Protein AF-A0A9D6IQI5-F1 (afdb_monomer)

Mean predicted aligned error: 9.7 Å

Sequence (77 aa):
MKQSEVEYILKDDPERVKEIRLNDGRRYRVRERERWMAGPYLVLLDERNDFTFIAYHNISAIRSLQRNGGRRSPRRQ

Solvent-accessible surface area (backbone atoms only — not comparable to full-atom values): 4918 Å² total; per-residue (Å²): 133,84,82,51,73,68,57,50,40,60,70,78,44,44,87,42,50,37,33,38,31,34,71,91,70,52,75,46,78,48,54,85,93,31,61,50,80,56,89,71,25,43,35,36,46,50,100,82,69,49,82,44,81,41,49,59,90,46,51,70,46,74,44,59,70,69,71,94,70,89,75,84,74,79,81,85,123

Foldseek 3Di:
DDDDPLNCCVPPPVQFFQWWAFPVGDIDGADPVQWDDDVQWIWGQDPVRDIDTDGSVRTPDGHTPPPPDDDPDDDDD

pLDDT: mean 74.01, std 12.47, range [44.69, 89.0]

Structure (mmCIF, N/CA/C/O backbone):
data_AF-A0A9D6IQI5-F1
#
_entry.id   AF-A0A9D6IQI5-F1
#
loop_
_atom_site.group_PDB
_atom_site.id
_atom_site.type_symbol
_atom_site.label_atom_id
_atom_site.label_alt_id
_atom_site.label_comp_id
_atom_site.label_asym_id
_atom_site.label_entity_id
_atom_site.label_seq_id
_atom_site.pdbx_PDB_ins_code
_atom_site.Cartn_x
_atom_site.Cartn_y
_atom_site.Cartn_z
_atom_site.occupancy
_atom_site.B_iso_or_equiv
_atom_site.auth_seq_id
_atom_site.auth_comp_id
_atom_site.auth_asym_id
_atom_site.auth_atom_id
_atom_site.pdbx_PDB_model_num
ATOM 1 N N . MET A 1 1 ? 11.953 4.201 -19.464 1.00 52.31 1 MET A N 1
ATOM 2 C CA . MET A 1 1 ? 10.830 4.529 -18.556 1.00 52.31 1 MET A CA 1
ATOM 3 C C . MET A 1 1 ? 11.407 4.755 -17.170 1.00 52.31 1 MET A C 1
ATOM 5 O O . MET A 1 1 ? 12.193 3.924 -16.737 1.00 52.31 1 MET A O 1
ATOM 9 N N . LYS A 1 2 ? 11.116 5.887 -16.518 1.00 56.00 2 LYS A N 1
ATOM 10 C CA . LYS A 1 2 ? 11.554 6.125 -15.134 1.00 56.00 2 LYS A CA 1
ATOM 11 C C . LYS A 1 2 ? 10.613 5.349 -14.212 1.00 56.00 2 LYS A C 1
ATOM 13 O O . LYS A 1 2 ? 9.413 5.599 -14.261 1.00 5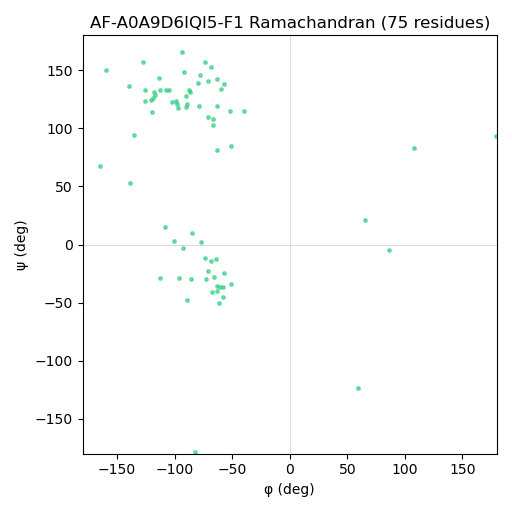6.00 2 LYS A O 1
ATOM 18 N N . GLN A 1 3 ? 11.139 4.409 -13.428 1.00 59.59 3 GLN A N 1
ATOM 19 C CA . GLN A 1 3 ? 10.37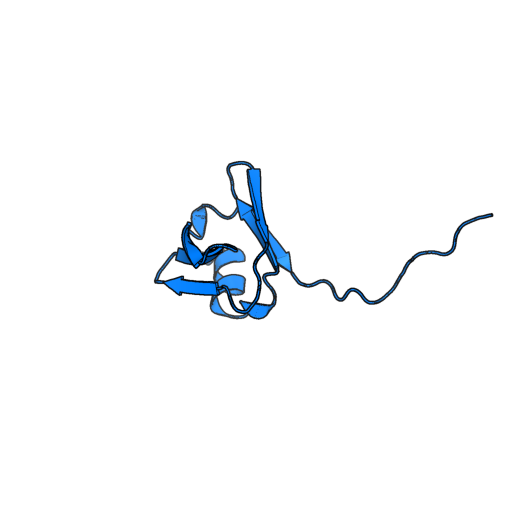1 3.832 -12.324 1.00 59.59 3 GLN A CA 1
ATOM 20 C C . GLN A 1 3 ? 9.984 4.958 -11.369 1.00 59.59 3 GLN A C 1
ATOM 22 O O . GLN A 1 3 ? 10.805 5.822 -11.049 1.00 59.59 3 GLN A O 1
ATOM 27 N N . SER A 1 4 ? 8.719 4.971 -10.966 1.00 73.25 4 SER A N 1
ATOM 28 C CA . SER A 1 4 ? 8.228 5.946 -9.996 1.00 73.25 4 SER A CA 1
ATOM 29 C C . SER A 1 4 ? 8.657 5.524 -8.590 1.00 73.25 4 SER A C 1
ATOM 31 O O . SER A 1 4 ? 8.690 4.334 -8.289 1.00 73.25 4 SER A O 1
ATOM 33 N N . GLU A 1 5 ? 8.949 6.483 -7.709 1.00 74.62 5 GLU A N 1
ATOM 34 C CA . GLU A 1 5 ? 9.328 6.233 -6.302 1.00 74.62 5 GLU A CA 1
ATOM 35 C C . GLU A 1 5 ? 8.327 5.306 -5.582 1.00 74.62 5 GLU A C 1
ATOM 37 O O . GLU A 1 5 ? 8.710 4.443 -4.797 1.00 74.62 5 GLU A O 1
ATOM 42 N N . VAL A 1 6 ? 7.043 5.421 -5.936 1.00 75.62 6 VAL A N 1
ATOM 43 C CA . VAL A 1 6 ? 5.954 4.546 -5.481 1.00 75.62 6 VAL A CA 1
ATOM 44 C C . VAL A 1 6 ? 6.203 3.076 -5.825 1.00 75.62 6 VAL A C 1
ATOM 46 O O . VAL A 1 6 ? 6.011 2.214 -4.974 1.00 75.62 6 VAL A O 1
ATOM 49 N N . GLU A 1 7 ? 6.631 2.776 -7.054 1.00 73.56 7 GLU A N 1
ATOM 50 C CA . GLU A 1 7 ? 6.894 1.396 -7.469 1.00 73.56 7 GLU A CA 1
ATOM 51 C C . GLU A 1 7 ? 8.087 0.803 -6.726 1.00 73.56 7 GLU A C 1
ATOM 53 O O . GLU A 1 7 ? 8.008 -0.350 -6.314 1.00 73.56 7 GLU A O 1
ATOM 58 N N . TYR A 1 8 ? 9.152 1.588 -6.532 1.00 78.50 8 TYR A N 1
ATOM 59 C CA . TYR A 1 8 ? 10.325 1.159 -5.767 1.00 78.50 8 TYR A CA 1
ATOM 60 C C . TYR A 1 8 ? 9.943 0.838 -4.319 1.00 78.50 8 TYR A C 1
ATOM 62 O O . TYR A 1 8 ? 10.205 -0.253 -3.832 1.00 78.50 8 TYR A O 1
ATOM 70 N N . ILE A 1 9 ? 9.233 1.740 -3.632 1.00 76.25 9 ILE A N 1
ATOM 71 C CA . ILE A 1 9 ? 8.840 1.510 -2.233 1.00 76.25 9 ILE A CA 1
ATOM 72 C C . ILE A 1 9 ? 7.912 0.295 -2.111 1.00 76.25 9 ILE A C 1
ATOM 74 O O . ILE A 1 9 ? 8.046 -0.485 -1.176 1.00 76.25 9 ILE A O 1
ATOM 78 N N . LEU A 1 10 ? 6.971 0.107 -3.038 1.00 77.44 10 LEU A N 1
ATOM 79 C CA . LEU A 1 10 ? 6.048 -1.027 -2.968 1.00 77.44 10 LEU A CA 1
ATOM 80 C C . LEU A 1 10 ? 6.710 -2.366 -3.299 1.00 77.44 10 LEU A C 1
ATOM 82 O O . LEU A 1 10 ? 6.254 -3.373 -2.770 1.00 77.44 10 LEU A O 1
ATOM 86 N N . LYS A 1 11 ? 7.745 -2.394 -4.145 1.00 74.38 11 LYS A N 1
ATOM 87 C CA . LYS A 1 11 ? 8.437 -3.632 -4.537 1.00 74.38 11 LYS A CA 1
ATOM 88 C C . LYS A 1 11 ? 9.594 -3.978 -3.603 1.00 74.38 11 LYS A C 1
ATOM 90 O O . LYS A 1 11 ? 9.684 -5.122 -3.167 1.00 74.38 11 LYS A O 1
ATOM 95 N N . ASP A 1 12 ? 10.445 -3.005 -3.295 1.00 78.31 12 ASP A N 1
ATOM 96 C CA . ASP A 1 12 ? 11.722 -3.213 -2.608 1.00 78.31 12 ASP A CA 1
ATOM 97 C C . ASP A 1 12 ? 11.636 -2.992 -1.090 1.00 78.31 12 ASP A C 1
ATOM 99 O O . ASP A 1 12 ? 12.377 -3.617 -0.336 1.00 78.31 12 ASP A O 1
ATOM 103 N N . ASP A 1 13 ? 10.723 -2.136 -0.617 1.00 75.44 13 ASP A N 1
ATOM 104 C CA . ASP A 1 13 ? 10.586 -1.812 0.813 1.00 75.44 13 ASP A CA 1
ATOM 105 C C . ASP A 1 13 ? 9.110 -1.720 1.256 1.00 75.44 13 ASP A C 1
ATOM 107 O O . ASP A 1 13 ? 8.652 -0.708 1.815 1.00 75.44 13 ASP A O 1
ATOM 111 N N . PRO A 1 14 ? 8.307 -2.769 0.982 1.00 73.56 14 PRO A N 1
ATOM 112 C CA . PRO A 1 14 ? 6.873 -2.695 1.184 1.00 73.56 14 PRO A CA 1
ATOM 113 C C . PRO A 1 14 ? 6.551 -2.475 2.666 1.00 73.56 14 PRO A C 1
ATOM 115 O O . PRO A 1 14 ? 5.627 -1.738 2.996 1.00 73.56 14 PRO A O 1
ATOM 118 N N . GLU A 1 15 ? 7.312 -3.044 3.602 1.00 74.62 15 GLU A N 1
ATOM 119 C CA . GLU A 1 15 ? 7.083 -2.962 5.057 1.00 74.62 15 GLU A CA 1
ATOM 120 C C . GLU A 1 15 ? 7.027 -1.535 5.615 1.00 74.62 15 GLU A C 1
ATOM 122 O O . GLU A 1 15 ? 6.335 -1.279 6.611 1.00 74.62 15 GLU A O 1
ATOM 127 N N . ARG A 1 16 ? 7.659 -0.572 4.938 1.00 72.62 16 ARG A N 1
ATOM 128 C CA . ARG A 1 16 ? 7.575 0.839 5.322 1.00 72.62 16 ARG A CA 1
ATOM 129 C C . ARG A 1 16 ? 6.219 1.460 5.043 1.00 72.62 16 ARG A C 1
ATOM 131 O O . ARG A 1 16 ? 5.882 2.437 5.711 1.00 72.62 16 ARG A O 1
ATOM 138 N N . VAL A 1 17 ? 5.427 0.910 4.128 1.00 80.12 17 VAL A N 1
ATOM 139 C CA . VAL A 1 17 ? 4.117 1.446 3.741 1.00 80.12 17 VAL A CA 1
ATOM 140 C C . VAL A 1 17 ? 3.098 1.250 4.864 1.00 80.12 17 VAL A C 1
ATOM 142 O O . VAL A 1 17 ? 2.664 0.130 5.130 1.00 80.12 17 VAL A O 1
ATOM 145 N N . LYS A 1 18 ? 2.691 2.348 5.515 1.00 81.38 18 LYS A N 1
ATOM 146 C CA . LYS A 1 18 ? 1.610 2.353 6.523 1.00 81.38 18 LYS A CA 1
ATOM 147 C C . LYS A 1 18 ? 0.367 3.097 6.093 1.00 81.38 18 LYS A C 1
ATOM 149 O O . LYS A 1 18 ? -0.719 2.785 6.573 1.00 81.38 18 LYS A O 1
ATOM 154 N N . GLU A 1 19 ? 0.518 4.098 5.243 1.00 84.25 19 GLU A N 1
ATOM 155 C CA . GLU A 1 19 ? -0.610 4.833 4.699 1.00 84.25 19 GLU A CA 1
ATOM 156 C C . GLU A 1 19 ? -0.359 5.121 3.225 1.00 84.25 19 GLU A C 1
ATOM 158 O O . GLU A 1 19 ? 0.742 5.511 2.829 1.00 84.25 19 GLU A O 1
ATOM 163 N N . ILE A 1 20 ? -1.403 4.917 2.433 1.00 86.75 20 ILE A N 1
ATOM 164 C CA . ILE A 1 20 ? -1.438 5.177 1.003 1.00 86.75 20 ILE A CA 1
ATOM 165 C C . ILE A 1 20 ? -2.491 6.237 0.761 1.00 86.75 20 ILE A C 1
ATOM 167 O O . ILE A 1 20 ? -3.622 6.121 1.238 1.00 86.75 20 ILE A O 1
ATOM 171 N N . ARG A 1 21 ? -2.123 7.259 -0.004 1.00 88.00 21 ARG A N 1
ATOM 172 C CA . ARG A 1 21 ? -3.059 8.255 -0.507 1.00 88.00 21 ARG A CA 1
ATOM 173 C C . ARG A 1 21 ? -3.265 8.038 -1.996 1.00 88.00 21 ARG A C 1
ATOM 175 O O . ARG A 1 21 ? -2.298 7.857 -2.732 1.00 88.00 21 ARG A O 1
ATOM 182 N N . LEU A 1 22 ? -4.520 8.049 -2.420 1.00 89.00 22 LEU A N 1
ATOM 183 C CA . LEU A 1 22 ? -4.894 7.914 -3.822 1.00 89.00 22 LEU A CA 1
ATOM 184 C C . LEU A 1 22 ? -5.063 9.282 -4.488 1.00 89.00 22 LEU A C 1
ATOM 186 O O . LEU A 1 22 ? -5.139 10.315 -3.812 1.00 89.00 22 LEU A O 1
ATOM 190 N N . ASN A 1 23 ? -5.117 9.293 -5.817 1.00 87.38 23 ASN A N 1
ATOM 191 C CA . ASN A 1 23 ? -5.360 10.506 -6.602 1.00 87.38 23 ASN A CA 1
ATOM 192 C C . ASN A 1 23 ? -6.770 11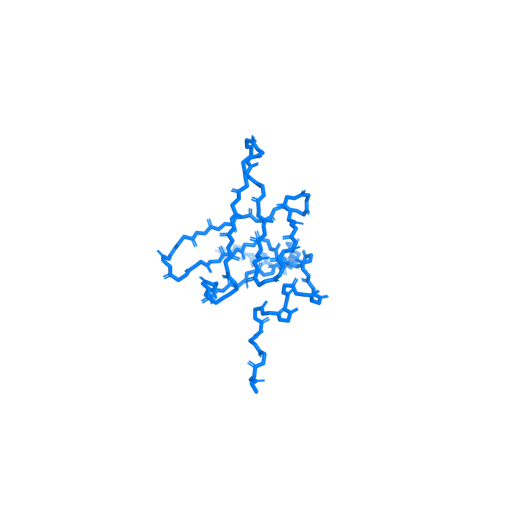.081 -6.379 1.00 87.38 23 ASN A C 1
ATOM 194 O O . ASN A 1 23 ? -6.954 12.292 -6.450 1.00 87.38 23 ASN A O 1
ATOM 198 N N . ASP A 1 24 ? -7.747 10.236 -6.040 1.00 86.69 24 ASP A N 1
ATOM 199 C CA . ASP A 1 24 ? -9.122 10.639 -5.703 1.00 86.69 24 ASP A CA 1
ATOM 200 C C . ASP A 1 24 ? -9.262 11.236 -4.284 1.00 86.69 24 ASP A C 1
ATOM 202 O O . ASP A 1 24 ? -10.359 11.574 -3.839 1.00 86.69 24 ASP A O 1
ATOM 206 N N . GLY A 1 25 ? -8.150 11.358 -3.550 1.00 86.19 25 GLY A N 1
ATOM 207 C CA . GLY A 1 25 ? -8.106 11.896 -2.194 1.00 86.19 25 GLY A CA 1
ATOM 208 C C . GLY A 1 25 ? -8.370 10.874 -1.086 1.00 86.19 25 GLY A C 1
ATOM 209 O O . GLY A 1 25 ? -8.210 11.222 0.091 1.00 86.19 25 GLY A O 1
ATOM 210 N N . ARG A 1 26 ? -8.711 9.621 -1.413 1.00 85.38 26 ARG A N 1
ATOM 211 C CA . ARG A 1 26 ? -8.900 8.557 -0.418 1.00 85.38 26 ARG A CA 1
ATOM 212 C C . ARG A 1 26 ? -7.584 8.174 0.250 1.00 85.38 26 ARG A C 1
ATOM 214 O O . ARG A 1 26 ? -6.497 8.315 -0.313 1.00 85.38 26 ARG A O 1
ATOM 221 N N . ARG A 1 27 ? -7.699 7.691 1.488 1.00 87.62 27 ARG A N 1
ATOM 222 C CA . ARG A 1 27 ? -6.575 7.253 2.322 1.00 87.62 27 ARG A CA 1
ATOM 223 C C . ARG A 1 27 ? -6.815 5.831 2.801 1.00 87.62 27 ARG A C 1
ATOM 225 O O . ARG A 1 27 ? -7.888 5.542 3.320 1.00 87.62 27 ARG A O 1
ATOM 232 N N . TYR A 1 28 ? -5.796 4.993 2.674 1.00 82.56 28 TYR A N 1
ATOM 233 C CA . TYR A 1 28 ? -5.810 3.599 3.099 1.00 82.56 28 TYR A CA 1
ATOM 234 C C . TYR A 1 28 ? -4.709 3.380 4.120 1.00 82.56 28 TYR A C 1
ATOM 236 O O . TYR A 1 28 ? -3.542 3.662 3.848 1.00 82.56 28 TYR A O 1
ATOM 244 N N . ARG A 1 29 ? -5.076 2.873 5.296 1.00 81.31 29 ARG A N 1
ATOM 245 C CA . ARG A 1 29 ? -4.108 2.458 6.306 1.00 81.31 29 ARG A CA 1
ATOM 246 C C . ARG A 1 29 ? -3.751 1.002 6.050 1.00 81.31 29 ARG A C 1
ATOM 248 O O . ARG A 1 29 ? -4.622 0.148 6.077 1.00 81.31 29 ARG A O 1
ATOM 255 N N . VAL A 1 30 ? -2.475 0.741 5.814 1.00 79.06 30 VAL A N 1
ATOM 256 C CA . VAL A 1 30 ? -1.957 -0.585 5.491 1.00 79.06 30 VAL A CA 1
ATOM 257 C C . VAL A 1 30 ? -1.407 -1.213 6.763 1.00 79.06 30 VAL A C 1
ATOM 259 O O . VAL A 1 30 ? -0.464 -0.685 7.369 1.00 79.06 30 VAL A O 1
ATOM 262 N N . ARG A 1 31 ? -1.987 -2.336 7.191 1.00 74.12 31 ARG A N 1
ATOM 263 C CA . ARG A 1 31 ? -1.359 -3.200 8.194 1.00 74.12 31 ARG A CA 1
ATOM 264 C C . ARG A 1 31 ? -0.534 -4.265 7.482 1.00 74.12 31 ARG A C 1
ATOM 266 O O . ARG A 1 31 ? -0.839 -4.687 6.376 1.00 74.12 31 ARG A O 1
ATOM 273 N N . GLU A 1 32 ? 0.542 -4.687 8.128 1.00 66.44 32 GLU A N 1
ATOM 274 C CA . GLU A 1 32 ? 1.544 -5.589 7.545 1.00 66.44 32 GLU A CA 1
ATOM 275 C C . GLU A 1 32 ? 0.959 -6.948 7.136 1.00 66.44 32 GLU A C 1
ATOM 277 O O . GLU A 1 32 ? 1.297 -7.471 6.081 1.00 66.44 32 GLU A O 1
ATOM 282 N N . ARG A 1 33 ? 0.008 -7.468 7.924 1.00 66.88 33 ARG A N 1
ATOM 283 C CA . ARG A 1 33 ? -0.702 -8.728 7.645 1.00 66.88 33 ARG A CA 1
ATOM 284 C C . ARG A 1 33 ? -1.730 -8.637 6.514 1.00 66.88 33 ARG A C 1
ATOM 286 O O . ARG A 1 33 ? -2.221 -9.667 6.074 1.00 66.88 33 ARG A O 1
ATOM 293 N N . GLU A 1 34 ? -2.063 -7.432 6.068 1.00 71.00 34 GLU A N 1
ATOM 294 C CA . GLU A 1 34 ? -3.198 -7.158 5.179 1.00 71.00 34 GLU A CA 1
ATOM 295 C C . GLU A 1 34 ? -2.746 -6.792 3.758 1.00 71.00 34 GLU A C 1
ATOM 297 O O . GLU A 1 34 ? -3.532 -6.244 2.994 1.00 71.00 34 GLU A O 1
ATOM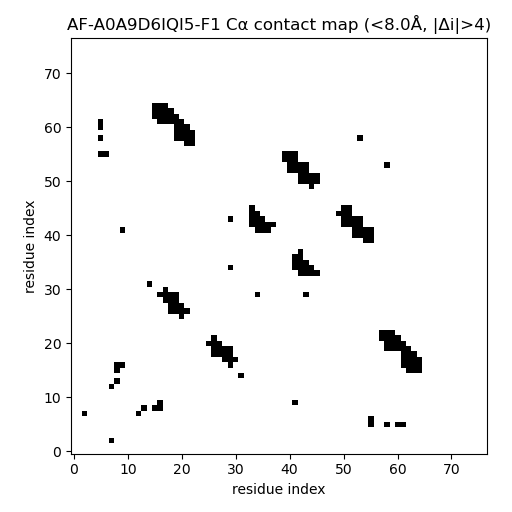 302 N N . ARG A 1 35 ? -1.481 -7.045 3.392 1.00 72.44 35 ARG A N 1
ATOM 303 C CA . ARG A 1 35 ? -0.899 -6.567 2.131 1.00 72.44 35 ARG A CA 1
ATOM 304 C C . ARG A 1 35 ? -0.286 -7.679 1.295 1.00 72.44 35 ARG A C 1
ATOM 306 O O . ARG A 1 35 ? 0.710 -8.268 1.711 1.00 72.44 35 ARG A O 1
ATOM 313 N N . TRP A 1 36 ? -0.746 -7.807 0.051 1.00 79.19 36 TRP A N 1
ATOM 314 C CA . TRP A 1 36 ? -0.115 -8.637 -0.982 1.00 79.19 36 TRP A CA 1
ATOM 315 C C . TRP A 1 36 ? 0.141 -7.842 -2.267 1.00 79.19 36 TRP A C 1
ATOM 317 O O . TRP A 1 36 ? -0.495 -6.819 -2.525 1.00 79.19 36 TRP A O 1
ATOM 327 N N . MET A 1 37 ? 1.090 -8.305 -3.081 1.00 77.56 37 MET A N 1
ATOM 328 C CA . MET A 1 37 ? 1.358 -7.742 -4.406 1.00 77.56 37 MET A CA 1
ATOM 329 C C . MET A 1 37 ? 0.821 -8.673 -5.488 1.00 77.56 37 MET A C 1
ATOM 331 O O . MET A 1 37 ? 1.088 -9.873 -5.455 1.00 77.56 37 MET A O 1
ATOM 335 N N . ALA A 1 38 ? 0.102 -8.116 -6.461 1.00 77.81 38 ALA A N 1
ATOM 336 C CA . ALA A 1 38 ? -0.408 -8.852 -7.612 1.00 77.81 38 ALA A CA 1
ATOM 337 C C . ALA A 1 38 ? -0.170 -8.036 -8.890 1.00 77.81 38 ALA A C 1
ATOM 339 O O . ALA A 1 38 ? -0.955 -7.156 -9.242 1.00 77.81 38 ALA A O 1
ATOM 340 N N . GLY A 1 39 ? 0.942 -8.301 -9.582 1.00 81.38 39 GLY A N 1
ATOM 341 C CA . GLY A 1 39 ? 1.313 -7.567 -10.795 1.00 81.38 39 GLY A CA 1
ATOM 342 C C . GLY A 1 39 ? 1.480 -6.058 -10.532 1.00 81.38 39 GLY A C 1
ATOM 343 O O . GLY A 1 39 ? 2.291 -5.695 -9.683 1.00 81.38 39 GLY A O 1
ATOM 344 N N . PRO A 1 40 ? 0.750 -5.166 -11.237 1.00 80.19 40 PRO A N 1
ATOM 345 C CA . PRO A 1 40 ? 0.825 -3.715 -11.033 1.00 80.19 40 PRO A CA 1
ATOM 346 C C . PRO A 1 40 ? -0.079 -3.202 -9.892 1.00 80.19 40 PRO A C 1
ATOM 348 O O . PRO A 1 40 ? -0.301 -1.991 -9.776 1.00 80.19 40 PRO A O 1
ATOM 351 N N . TYR A 1 41 ? -0.654 -4.108 -9.095 1.00 81.31 41 TYR A N 1
ATOM 352 C CA . TYR A 1 41 ? -1.610 -3.786 -8.042 1.00 81.31 41 TYR A CA 1
ATOM 353 C C . TYR A 1 41 ? -1.054 -4.091 -6.655 1.00 81.31 41 TYR A C 1
ATOM 355 O O . TYR A 1 41 ? -0.390 -5.104 -6.413 1.00 81.31 41 TYR A O 1
ATOM 363 N N . LEU A 1 42 ? -1.409 -3.218 -5.720 1.00 83.56 42 LEU A N 1
ATOM 364 C CA . LEU A 1 42 ? -1.397 -3.501 -4.301 1.00 83.56 42 LEU A CA 1
ATOM 365 C C . LEU A 1 42 ? -2.755 -4.071 -3.896 1.00 83.56 42 LEU A C 1
ATOM 367 O O . LEU A 1 42 ? -3.786 -3.456 -4.165 1.00 83.56 42 LEU A O 1
ATOM 371 N N . VAL A 1 43 ? -2.745 -5.217 -3.229 1.00 83.69 43 VAL A N 1
ATOM 372 C CA . VAL A 1 43 ? -3.942 -5.842 -2.672 1.00 83.69 43 VAL A CA 1
ATOM 373 C C . VAL A 1 43 ? -3.968 -5.570 -1.176 1.00 83.69 43 VAL A C 1
ATOM 375 O O . VAL A 1 43 ? -3.012 -5.908 -0.474 1.00 83.69 43 VAL A O 1
ATOM 378 N N . LEU A 1 44 ? -5.045 -4.944 -0.708 1.00 84.62 44 LEU A N 1
ATOM 379 C CA . LEU A 1 44 ? -5.305 -4.699 0.706 1.00 84.62 44 LEU A CA 1
ATOM 380 C C . LEU A 1 44 ? -6.505 -5.524 1.163 1.00 84.62 44 LEU A C 1
ATOM 382 O O . LEU A 1 44 ? -7.534 -5.502 0.491 1.00 84.62 44 LEU A O 1
ATOM 386 N N . LEU A 1 45 ? -6.377 -6.210 2.296 1.00 78.94 45 LEU A N 1
ATOM 387 C CA . LEU A 1 45 ? -7.531 -6.727 3.028 1.00 78.94 45 LEU A CA 1
ATOM 388 C C . LEU A 1 45 ? -8.039 -5.647 3.979 1.00 78.94 45 LEU A C 1
ATOM 390 O O . LEU A 1 45 ? -7.248 -5.027 4.691 1.00 78.94 45 LEU A O 1
ATOM 394 N N . ASP A 1 46 ? -9.344 -5.412 3.988 1.00 72.38 46 ASP A N 1
ATOM 395 C CA . ASP A 1 46 ? -9.959 -4.589 5.021 1.00 72.38 46 ASP A CA 1
ATOM 396 C C . ASP A 1 46 ? -10.234 -5.396 6.306 1.00 72.38 46 ASP A C 1
ATOM 398 O O . ASP A 1 46 ? -9.942 -6.589 6.414 1.00 72.38 46 ASP A O 1
ATOM 402 N N . GLU A 1 47 ? -10.820 -4.739 7.306 1.00 71.25 47 GLU A N 1
ATOM 403 C CA . GLU A 1 47 ? -11.160 -5.355 8.594 1.00 71.25 47 GLU A CA 1
ATOM 404 C C . GLU A 1 47 ? -12.204 -6.486 8.508 1.00 71.25 47 GLU A C 1
ATOM 406 O O . GLU A 1 47 ? -12.388 -7.225 9.475 1.00 71.25 47 GLU A O 1
ATOM 411 N N . ARG A 1 48 ? -12.883 -6.634 7.365 1.00 80.31 48 ARG A N 1
ATOM 412 C CA . ARG A 1 48 ? -13.877 -7.677 7.079 1.00 80.31 48 ARG A CA 1
ATOM 413 C C . ARG A 1 48 ? -13.303 -8.817 6.234 1.00 80.31 48 ARG A C 1
ATOM 415 O O . ARG A 1 48 ? -14.028 -9.766 5.949 1.00 80.31 48 ARG A O 1
ATOM 422 N N . ASN A 1 49 ? -12.006 -8.779 5.919 1.00 74.56 49 ASN A N 1
ATOM 423 C CA . ASN A 1 49 ? -11.325 -9.652 4.957 1.00 74.56 49 ASN A CA 1
ATOM 424 C C . ASN A 1 49 ? -11.794 -9.469 3.502 1.00 74.56 49 ASN A C 1
ATOM 426 O O . ASN A 1 49 ? -11.575 -10.363 2.682 1.00 74.56 49 ASN A O 1
ATOM 430 N N . ASP A 1 50 ? -12.394 -8.327 3.159 1.00 82.25 50 ASP A N 1
ATOM 431 C CA . ASP A 1 50 ? -12.688 -7.993 1.767 1.00 82.25 50 ASP A CA 1
ATOM 432 C C . ASP A 1 50 ? -11.429 -7.460 1.066 1.00 82.25 50 ASP A C 1
ATOM 434 O O . ASP A 1 50 ? -10.647 -6.681 1.623 1.00 82.25 50 ASP A O 1
ATOM 438 N N . PHE A 1 51 ? -11.227 -7.878 -0.187 1.00 80.88 51 PHE A N 1
ATOM 439 C CA . PHE A 1 51 ? -10.071 -7.485 -0.992 1.00 80.88 51 PHE A CA 1
ATOM 440 C C . PHE A 1 51 ? -10.307 -6.168 -1.731 1.00 80.88 51 PHE A C 1
ATOM 442 O O . PHE A 1 51 ? -11.275 -6.013 -2.473 1.00 80.88 51 PHE A O 1
ATOM 449 N N . THR A 1 52 ? -9.351 -5.247 -1.627 1.00 85.81 52 THR A N 1
ATOM 450 C CA . THR A 1 52 ? -9.293 -4.016 -2.423 1.00 85.81 52 THR A CA 1
ATOM 451 C C . THR A 1 52 ? -8.023 -3.981 -3.265 1.00 85.81 52 THR A C 1
ATOM 453 O O . THR A 1 52 ? -6.914 -4.082 -2.740 1.00 85.81 52 THR A O 1
ATOM 456 N N . PHE A 1 53 ? -8.179 -3.779 -4.575 1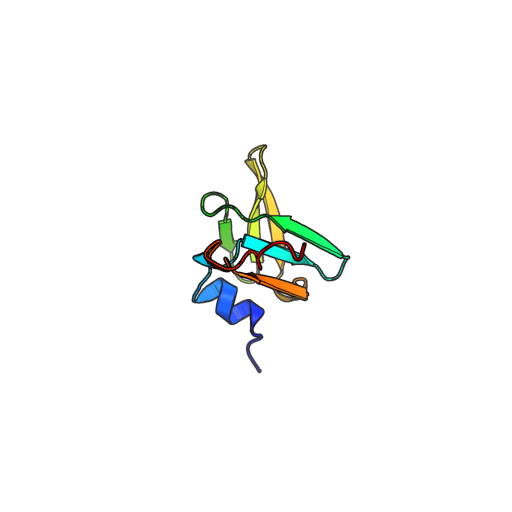.00 85.88 53 PHE A N 1
ATOM 457 C CA . PHE A 1 53 ? -7.074 -3.661 -5.528 1.00 85.88 53 PHE A CA 1
ATOM 458 C C . PHE A 1 53 ? -6.775 -2.190 -5.824 1.00 85.88 53 PHE A C 1
ATOM 460 O O . PHE A 1 53 ? -7.642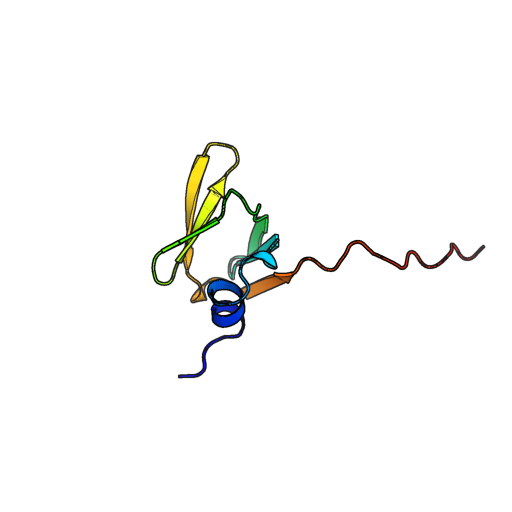 -1.448 -6.284 1.00 85.88 53 PHE A O 1
ATOM 467 N N . ILE A 1 54 ? -5.533 -1.767 -5.597 1.00 85.94 54 ILE A N 1
ATOM 468 C CA . ILE A 1 54 ? -5.067 -0.398 -5.830 1.00 85.94 54 ILE A CA 1
ATOM 469 C C . ILE A 1 54 ? -3.933 -0.435 -6.852 1.00 85.94 54 ILE A C 1
ATOM 471 O O . ILE A 1 54 ? -2.859 -0.964 -6.580 1.00 85.94 54 ILE A O 1
ATOM 475 N N . ALA A 1 55 ? -4.152 0.143 -8.031 1.00 85.44 55 ALA A N 1
ATOM 476 C CA . ALA A 1 55 ? -3.108 0.248 -9.047 1.00 85.44 55 ALA A CA 1
ATOM 477 C C . ALA A 1 55 ? -2.030 1.265 -8.639 1.00 85.44 55 ALA A C 1
ATOM 479 O O . ALA A 1 55 ? -2.361 2.347 -8.149 1.00 85.44 55 ALA A O 1
ATOM 480 N N . TYR A 1 56 ? -0.753 0.968 -8.907 1.00 82.75 56 TYR A N 1
ATOM 481 C CA . TYR A 1 56 ? 0.364 1.846 -8.520 1.00 82.75 56 TYR A CA 1
ATOM 482 C C . TYR A 1 56 ? 0.258 3.261 -9.099 1.00 82.75 56 TYR A C 1
ATOM 484 O O . TYR A 1 56 ? 0.559 4.230 -8.410 1.00 82.75 56 TYR A O 1
ATOM 492 N N . HIS A 1 57 ? -0.239 3.397 -10.331 1.00 83.69 57 HIS A N 1
ATOM 493 C CA . HIS A 1 57 ? -0.423 4.700 -10.979 1.00 83.69 57 HIS A CA 1
ATOM 494 C C . HIS A 1 57 ? -1.526 5.559 -10.334 1.00 83.69 57 HIS A C 1
ATOM 496 O O . HIS A 1 57 ? -1.615 6.752 -10.614 1.00 83.69 57 HIS A O 1
ATOM 502 N N . ASN A 1 58 ? -2.378 4.969 -9.486 1.00 86.81 58 ASN A N 1
ATOM 503 C CA . ASN A 1 58 ? -3.430 5.689 -8.770 1.00 86.81 58 ASN A CA 1
ATOM 504 C C . ASN A 1 58 ? -2.983 6.174 -7.378 1.00 86.81 58 ASN A C 1
ATOM 506 O O . ASN A 1 58 ? -3.752 6.822 -6.667 1.00 86.81 58 ASN A O 1
ATOM 510 N N . ILE A 1 59 ? -1.754 5.850 -6.967 1.00 86.62 59 ILE A N 1
ATOM 511 C CA . ILE A 1 59 ? -1.189 6.242 -5.678 1.00 86.62 59 ILE A CA 1
ATOM 512 C C . ILE A 1 59 ? -0.473 7.581 -5.845 1.00 86.62 59 ILE A C 1
ATOM 514 O O . ILE A 1 59 ? 0.509 7.686 -6.575 1.00 86.62 59 ILE A O 1
ATOM 518 N N . SER A 1 60 ? -0.952 8.595 -5.127 1.00 84.44 60 SER A N 1
ATOM 519 C CA . SER A 1 60 ? -0.354 9.933 -5.119 1.00 84.44 60 SER A CA 1
ATOM 520 C C . SER A 1 60 ? 0.777 10.063 -4.104 1.00 84.44 60 SER A C 1
ATOM 522 O O . SER A 1 60 ? 1.687 10.866 -4.296 1.00 84.44 60 SER A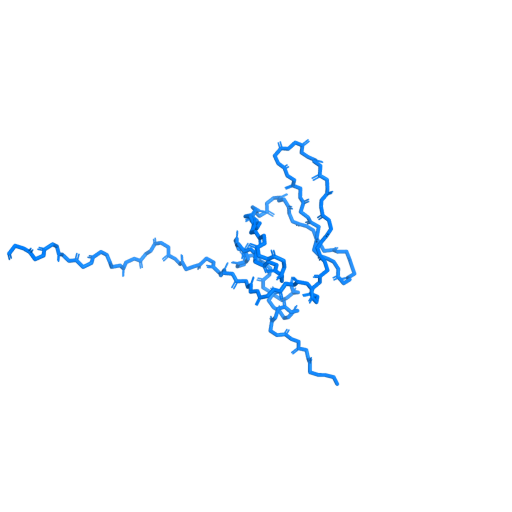 O 1
ATOM 524 N N . ALA A 1 61 ? 0.726 9.303 -3.006 1.00 82.81 61 ALA A N 1
ATOM 525 C CA . ALA A 1 61 ? 1.750 9.335 -1.969 1.00 82.81 61 ALA A CA 1
ATOM 526 C C . ALA A 1 61 ? 1.734 8.075 -1.098 1.00 82.81 61 ALA A C 1
ATOM 528 O O . ALA A 1 61 ? 0.679 7.499 -0.817 1.00 82.81 61 ALA A O 1
ATOM 529 N N . ILE A 1 62 ? 2.910 7.721 -0.584 1.00 83.56 62 ILE A N 1
ATOM 530 C CA . ILE A 1 62 ? 3.094 6.721 0.468 1.00 83.56 62 ILE A CA 1
ATOM 531 C C . ILE A 1 62 ? 3.690 7.421 1.686 1.00 83.56 62 ILE A C 1
ATOM 533 O O . ILE A 1 62 ? 4.711 8.099 1.582 1.00 83.56 62 ILE A O 1
ATOM 537 N N . ARG A 1 63 ? 3.083 7.243 2.863 1.00 80.06 63 ARG A N 1
ATOM 538 C CA . ARG A 1 63 ? 3.709 7.642 4.129 1.00 80.06 63 ARG A CA 1
ATOM 539 C C . ARG A 1 63 ? 4.361 6.438 4.787 1.00 80.06 63 ARG A C 1
ATOM 541 O O . ARG A 1 63 ? 3.698 5.448 5.115 1.00 80.06 63 ARG A O 1
ATOM 548 N N . SER A 1 64 ? 5.671 6.556 4.995 1.00 67.25 64 SER A N 1
ATOM 549 C CA . SER A 1 64 ? 6.446 5.552 5.709 1.00 67.25 64 SER A CA 1
ATOM 550 C C . SER A 1 64 ? 6.167 5.588 7.213 1.00 67.25 64 SER A C 1
ATOM 552 O O . SER A 1 64 ? 5.825 6.646 7.745 1.00 67.25 64 SER A O 1
ATOM 554 N N . LEU A 1 65 ? 6.414 4.476 7.913 1.00 56.88 65 LEU A N 1
ATOM 555 C CA . LEU A 1 65 ? 6.695 4.448 9.357 1.00 56.88 65 LEU A CA 1
ATOM 556 C C . LEU A 1 65 ? 7.821 5.456 9.672 1.00 56.88 65 LEU A C 1
ATOM 558 O O . LEU A 1 65 ? 8.997 5.106 9.734 1.00 56.88 65 LEU A O 1
ATOM 562 N N . GLN A 1 66 ? 7.505 6.734 9.875 1.00 49.78 66 GLN A N 1
ATOM 563 C CA . GLN A 1 66 ? 8.375 7.540 10.714 1.00 49.78 66 GLN A CA 1
ATOM 564 C C . GLN A 1 66 ? 8.295 6.889 12.086 1.00 49.78 66 GLN A C 1
ATOM 566 O O . GLN A 1 66 ? 7.204 6.752 12.646 1.00 49.78 66 GLN A O 1
ATOM 571 N N . ARG A 1 67 ? 9.444 6.413 12.583 1.00 47.66 67 ARG A N 1
ATOM 572 C CA . ARG A 1 67 ? 9.608 5.993 13.972 1.00 47.66 67 ARG A CA 1
ATOM 573 C C . ARG A 1 67 ? 8.843 6.995 14.836 1.00 47.66 67 ARG A C 1
ATOM 575 O O . ARG A 1 67 ? 9.206 8.169 14.875 1.00 47.66 67 ARG A O 1
ATOM 582 N N . ASN A 1 68 ? 7.793 6.542 15.518 1.00 45.78 68 ASN A N 1
ATOM 583 C CA . ASN A 1 68 ? 7.280 7.241 16.689 1.00 45.78 68 ASN A CA 1
ATOM 584 C C . ASN A 1 68 ? 8.401 7.198 17.735 1.00 45.78 68 ASN A C 1
ATOM 586 O O . ASN A 1 68 ? 8.464 6.306 18.571 1.00 45.78 68 ASN A O 1
ATOM 590 N N . GLY A 1 69 ? 9.351 8.116 17.591 1.00 48.59 69 GLY A N 1
ATOM 591 C CA . GLY A 1 69 ? 10.625 8.119 18.282 1.00 48.59 69 GLY A CA 1
ATOM 592 C C . GLY A 1 69 ? 11.289 9.484 18.165 1.00 48.59 69 GLY A C 1
ATOM 593 O O . GLY A 1 69 ? 12.325 9.611 17.529 1.00 48.59 69 GLY A O 1
ATOM 594 N N . GLY A 1 70 ? 10.680 10.489 18.805 1.00 48.59 70 GLY A N 1
ATOM 595 C CA . GLY A 1 70 ? 11.444 11.544 19.478 1.00 48.59 70 GLY A CA 1
ATOM 596 C C . GLY A 1 70 ? 11.480 12.938 18.847 1.00 48.59 70 GLY A C 1
ATOM 597 O O . GLY A 1 70 ? 12.485 13.320 18.264 1.00 48.59 70 GLY A O 1
ATOM 598 N N . ARG A 1 71 ? 10.448 13.755 19.105 1.00 44.69 71 ARG A N 1
ATOM 599 C CA . ARG A 1 71 ? 10.567 15.047 19.827 1.00 44.69 71 ARG A CA 1
ATOM 600 C C . ARG A 1 71 ? 9.192 15.715 19.929 1.00 44.69 71 ARG A C 1
ATOM 602 O O . ARG A 1 71 ? 8.777 16.479 19.065 1.00 44.69 71 ARG A O 1
ATOM 609 N N . ARG A 1 72 ? 8.490 15.464 21.039 1.00 52.41 72 ARG A N 1
ATOM 610 C CA . ARG A 1 72 ? 7.621 16.498 21.614 1.00 52.41 72 ARG A CA 1
ATOM 611 C C . ARG A 1 72 ? 8.565 17.596 22.102 1.00 52.41 72 ARG A C 1
ATOM 613 O O . ARG A 1 72 ? 9.303 17.370 23.056 1.00 52.41 72 ARG A O 1
ATOM 620 N N . SER A 1 73 ? 8.592 18.737 21.422 1.00 52.47 73 SER A N 1
ATOM 621 C CA . SER A 1 73 ? 9.205 19.944 21.978 1.00 52.47 73 SER A CA 1
ATOM 622 C C . SER A 1 73 ? 8.530 20.267 23.317 1.00 52.47 73 SER A C 1
ATOM 624 O O . SER A 1 73 ? 7.307 20.113 23.423 1.00 52.47 73 SER A O 1
ATOM 626 N N . PRO A 1 74 ? 9.291 20.660 24.351 1.00 53.66 74 PRO A N 1
ATOM 627 C CA . PRO A 1 74 ? 8.723 20.973 25.649 1.00 53.66 74 PRO A CA 1
ATOM 628 C C . PRO A 1 74 ? 7.776 22.167 25.520 1.00 53.66 74 PRO A C 1
ATOM 630 O O . PRO A 1 74 ? 8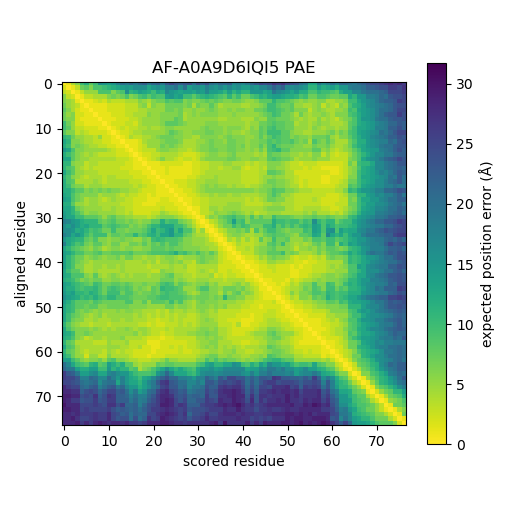.006 23.102 24.752 1.00 53.66 74 PRO A O 1
ATOM 633 N N . ARG A 1 75 ? 6.682 22.091 26.271 1.00 56.62 75 ARG A N 1
ATOM 634 C CA . ARG A 1 75 ? 5.688 23.147 26.453 1.00 56.62 75 ARG A CA 1
ATOM 635 C C . ARG A 1 75 ? 6.426 24.428 26.872 1.00 56.62 75 ARG A C 1
ATOM 637 O O . ARG A 1 75 ? 7.018 24.440 27.945 1.00 56.62 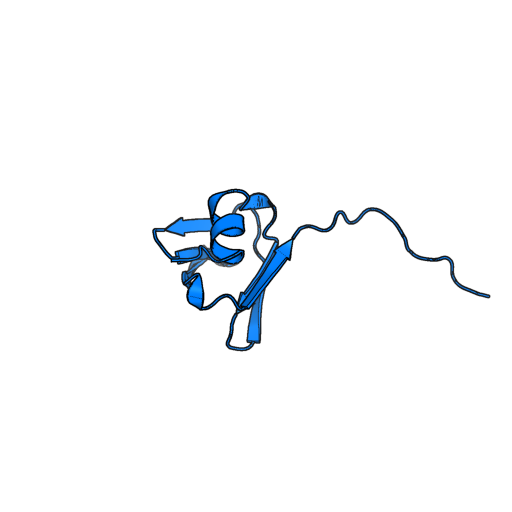75 ARG A O 1
ATOM 644 N N . ARG A 1 76 ? 6.414 25.477 26.039 1.00 54.94 76 ARG A N 1
ATOM 645 C CA . ARG A 1 76 ? 6.761 26.834 26.493 1.00 54.94 76 ARG A CA 1
ATOM 646 C C . ARG A 1 76 ? 5.665 27.266 27.472 1.00 54.94 76 ARG A C 1
ATOM 648 O O . ARG A 1 76 ? 4.544 27.527 27.038 1.00 54.94 76 ARG A O 1
ATOM 655 N N . GLN A 1 77 ? 5.968 27.211 28.766 1.00 53.22 77 GLN A N 1
ATOM 656 C CA . GLN A 1 77 ? 5.509 28.228 29.712 1.00 53.22 77 GLN A CA 1
ATOM 657 C C . GLN A 1 77 ? 6.547 29.345 29.703 1.00 53.22 77 GLN A C 1
ATOM 659 O O . GLN A 1 77 ? 7.741 29.004 29.523 1.00 53.22 77 GLN A O 1
#

Secondary structure (DSSP, 8-state):
-PPPHHHHHHHH-GGGEEEEEETTS-EEEPPGGGEEEETTEEEEE-TTS-EEEEEGGGEEEEEE---S-S-------

Nearest PDB structures (foldseek):
  4a54-assembly1_A  TM=5.040E-01  e=5.380E-02  Schizosaccharomyces pombe
  4a53-assembly1_A  TM=5.101E-01  e=2.847E-01  Schizosaccharomyces pombe
  2m0o-assembly1_A  TM=4.565E-01  e=3.221E-01  Homo sapiens
  2e5p-assembly1_A  TM=3.778E-01  e=5.971E-01  Homo sapiens
  5xfq-assembly1_B  TM=4.227E-01  e=9.197E-01  Mus musculus

Radius of gyration: 14.97 Å; Cα contacts (8 Å, |Δi|>4): 99; chains: 1; bounding box: 26×38×48 Å